Protein AF-A0A5E4MID4-F1 (afdb_monomer)

Organism: NCBI:txid506608

Sequence (145 aa):
MICYIFLNSAIKIKVVDREPLTEDEQQRIIREFHENPLGGHQGIARTHQRISQQYHWKGMRQMIKNYILSCATCQFNKTTNRTIKEPLVITTTTSRPFEKIFMDIVGFFYYICHVVNGLNSFNQIHILFLKKLNGKLILNKFPST

Solvent-accessible surface area (backbone atoms only — not comparable to full-atom values): 9526 Å² total; per-residue (Å²): 125,74,76,70,80,43,73,91,50,96,68,78,86,76,86,76,76,73,79,81,77,50,72,67,56,52,51,50,52,49,46,58,58,34,68,34,91,93,70,30,73,70,50,62,70,55,42,47,57,60,47,60,76,81,51,86,63,91,63,48,67,59,54,49,43,53,53,55,71,68,32,63,70,52,58,71,71,50,78,74,87,69,80,85,63,79,78,88,74,82,76,82,81,46,90,50,81,76,70,48,76,50,74,51,78,52,71,95,78,42,38,34,35,46,38,43,36,66,49,79,99,51,70,58,70,51,76,44,84,34,90,66,97,44,77,72,70,55,56,74,73,49,84,82,128

Structure (mmCIF, N/CA/C/O backbone):
data_AF-A0A5E4MID4-F1
#
_entry.id   AF-A0A5E4MID4-F1
#
loop_
_atom_site.group_PDB
_atom_site.id
_atom_site.type_symbol
_atom_site.label_atom_id
_atom_site.label_alt_id
_atom_site.label_comp_id
_atom_site.label_asym_id
_atom_site.label_entity_id
_atom_site.label_seq_id
_atom_site.pdbx_PDB_ins_code
_atom_site.Cartn_x
_atom_site.Cartn_y
_atom_site.Cartn_z
_atom_site.occupancy
_atom_site.B_iso_or_equiv
_atom_site.auth_seq_id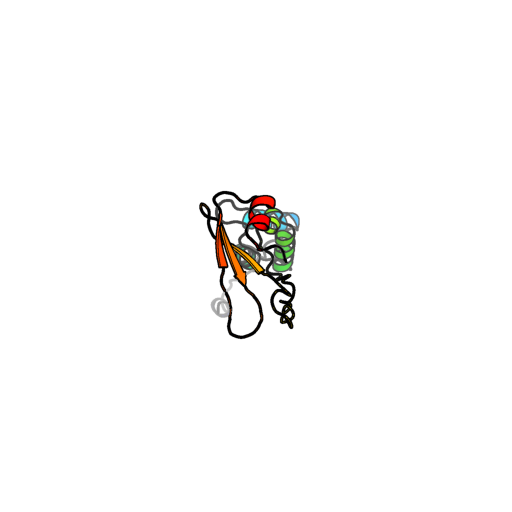
_atom_site.auth_comp_id
_atom_site.auth_asym_id
_atom_site.auth_atom_id
_atom_site.pdbx_PDB_model_num
ATOM 1 N N . MET A 1 1 ? -14.703 -18.163 29.561 1.00 53.47 1 MET A N 1
ATOM 2 C CA . MET A 1 1 ? -14.399 -18.546 30.962 1.00 53.47 1 MET A CA 1
ATOM 3 C C . MET A 1 1 ? -14.829 -17.515 32.011 1.00 53.47 1 MET A C 1
ATOM 5 O O . MET A 1 1 ? -15.091 -17.930 33.126 1.00 53.47 1 MET A O 1
ATOM 9 N N . ILE A 1 2 ? -14.965 -16.217 31.696 1.00 56.75 2 ILE A N 1
ATOM 10 C CA . ILE A 1 2 ? -15.312 -15.169 32.688 1.00 56.75 2 ILE A CA 1
ATOM 11 C C . ILE A 1 2 ? -16.760 -15.252 33.219 1.00 56.75 2 ILE A C 1
ATOM 13 O O . ILE A 1 2 ? -17.016 -14.849 34.349 1.00 56.75 2 ILE A O 1
ATOM 17 N N . CYS A 1 3 ? -17.702 -15.824 32.462 1.00 52.81 3 CYS A N 1
ATOM 18 C CA . CYS A 1 3 ? -19.122 -15.871 32.843 1.00 52.81 3 CYS A CA 1
ATOM 19 C C . CYS A 1 3 ? -19.411 -16.657 34.137 1.00 52.81 3 CYS A C 1
ATOM 21 O O . CYS A 1 3 ? -20.419 -16.396 34.782 1.00 52.81 3 CYS A O 1
ATOM 23 N N . TYR A 1 4 ? -18.535 -17.585 34.537 1.00 61.78 4 TYR A N 1
ATOM 24 C CA . TYR A 1 4 ? -18.757 -18.439 35.712 1.00 61.78 4 TYR A CA 1
ATOM 25 C C . TYR A 1 4 ? -18.233 -17.844 37.026 1.00 61.78 4 TYR A C 1
ATOM 27 O O . TYR A 1 4 ? -18.603 -18.322 38.091 1.00 61.78 4 TYR A O 1
ATOM 35 N N . ILE A 1 5 ? -17.402 -16.796 36.973 1.00 69.94 5 ILE A N 1
ATOM 36 C CA . ILE A 1 5 ? -16.755 -16.223 38.169 1.00 69.94 5 ILE A CA 1
ATOM 37 C C . ILE A 1 5 ? -17.765 -15.460 39.043 1.00 69.94 5 ILE A C 1
ATOM 39 O O . ILE A 1 5 ? -17.618 -15.402 40.259 1.00 69.94 5 ILE A O 1
ATOM 43 N N . PHE A 1 6 ? -18.822 -14.912 38.438 1.00 69.88 6 PHE A N 1
ATOM 44 C CA . PHE A 1 6 ? -19.755 -14.001 39.109 1.00 69.88 6 PHE A CA 1
ATOM 45 C C . PHE A 1 6 ? -21.180 -14.551 39.241 1.00 69.88 6 PHE A C 1
ATOM 47 O O . PHE A 1 6 ? -22.059 -13.827 39.706 1.00 69.88 6 PHE A O 1
ATOM 54 N N . LEU A 1 7 ? -21.408 -15.819 38.872 1.00 66.06 7 LEU A N 1
ATOM 55 C CA . LEU A 1 7 ? -22.744 -16.414 38.713 1.00 66.06 7 LEU A CA 1
ATOM 56 C C . LEU A 1 7 ? -23.600 -16.372 39.999 1.00 66.06 7 LEU A C 1
ATOM 58 O O . LEU A 1 7 ? -24.815 -16.251 39.909 1.00 66.06 7 LEU A O 1
ATOM 62 N N . ASN A 1 8 ? -22.959 -16.402 41.176 1.00 75.31 8 ASN A N 1
ATOM 63 C CA . ASN A 1 8 ? -23.605 -16.348 42.498 1.00 75.31 8 ASN A CA 1
ATOM 64 C C . ASN A 1 8 ? -23.236 -15.091 43.307 1.00 75.31 8 ASN A C 1
ATOM 66 O O . ASN A 1 8 ? -23.342 -15.076 44.531 1.00 75.31 8 ASN A O 1
ATOM 70 N N . SER A 1 9 ? -22.765 -14.037 42.641 1.00 78.12 9 SER A N 1
ATOM 71 C CA . SER A 1 9 ? -22.412 -12.775 43.294 1.00 78.12 9 SER A CA 1
ATOM 72 C C . SER A 1 9 ? -23.463 -11.700 43.015 1.00 78.12 9 SER A C 1
ATOM 74 O O . SER A 1 9 ? -24.102 -11.701 41.967 1.00 78.12 9 SER A O 1
ATOM 76 N N . ALA A 1 10 ? -23.602 -10.718 43.908 1.00 81.56 10 ALA A N 1
ATOM 77 C CA . ALA A 1 10 ? -24.444 -9.540 43.667 1.00 81.56 10 ALA A CA 1
ATOM 78 C C . ALA A 1 10 ? -23.866 -8.581 42.594 1.00 81.56 10 ALA A C 1
ATOM 80 O O . ALA A 1 10 ? -24.412 -7.502 42.356 1.00 81.56 10 ALA A O 1
ATOM 81 N N . ILE A 1 11 ? -22.749 -8.946 41.953 1.00 78.69 11 ILE A N 1
ATOM 82 C CA . ILE A 1 11 ? -22.013 -8.101 41.013 1.00 78.69 11 ILE A CA 1
ATOM 83 C C . ILE A 1 11 ? -22.683 -8.173 39.636 1.00 78.69 11 ILE A C 1
ATOM 85 O O . ILE A 1 11 ? -22.589 -9.171 38.924 1.00 78.69 11 ILE A O 1
ATOM 89 N N . LYS A 1 12 ? -23.336 -7.079 39.228 1.00 75.69 12 LYS A N 1
ATOM 90 C CA . LYS A 1 12 ? -23.839 -6.893 37.859 1.00 75.69 12 LYS A CA 1
ATOM 91 C C . LYS A 1 12 ? -22.748 -6.281 36.982 1.00 75.69 12 LYS A C 1
ATOM 93 O O . LYS A 1 12 ? -22.430 -5.103 37.124 1.00 75.69 12 LYS A O 1
ATOM 98 N N . ILE A 1 13 ? -22.215 -7.056 36.040 1.00 73.75 13 ILE A N 1
ATOM 99 C CA . ILE A 1 13 ? -21.318 -6.535 35.001 1.00 73.75 13 ILE A CA 1
ATOM 100 C C . ILE A 1 13 ? -22.173 -5.818 33.954 1.00 73.75 13 ILE A C 1
ATOM 102 O O . ILE A 1 13 ? -22.936 -6.453 33.228 1.00 73.75 13 ILE A O 1
ATOM 106 N N . LYS A 1 14 ? -22.048 -4.493 33.865 1.00 70.62 14 LYS A N 1
ATOM 107 C CA . LYS A 1 14 ? -22.535 -3.725 32.716 1.00 70.62 14 LYS A CA 1
ATOM 108 C C . LYS A 1 14 ? -21.376 -3.551 31.744 1.00 70.62 14 LYS A C 1
ATOM 110 O O . LYS A 1 14 ? -20.410 -2.863 32.062 1.00 70.62 14 LYS A O 1
ATOM 115 N N . VAL A 1 15 ? -21.469 -4.180 30.576 1.00 71.25 15 VAL A N 1
ATOM 116 C CA . VAL A 1 15 ? -20.583 -3.860 29.454 1.00 71.25 15 VAL A CA 1
ATOM 117 C C . VAL A 1 15 ? -21.063 -2.521 28.912 1.00 71.25 15 VAL A C 1
ATOM 119 O O . VAL A 1 15 ? -22.138 -2.433 28.326 1.00 71.25 15 VAL A O 1
ATOM 122 N N . VAL A 1 16 ? -20.324 -1.461 29.224 1.00 62.66 16 VAL A N 1
ATOM 123 C CA . VAL A 1 16 ? -20.561 -0.145 28.638 1.00 62.66 16 VAL A CA 1
ATOM 124 C C . VAL A 1 16 ? -19.812 -0.138 27.317 1.00 62.66 16 VAL A C 1
ATOM 126 O O . VAL A 1 16 ? -18.586 -0.011 27.296 1.00 62.66 16 VAL A O 1
ATOM 129 N N . ASP A 1 17 ? -20.540 -0.339 26.224 1.00 66.38 17 ASP A N 1
ATOM 130 C CA . ASP A 1 17 ? -19.985 -0.106 24.899 1.00 66.38 17 ASP A CA 1
ATOM 131 C C . ASP A 1 17 ? -19.630 1.382 24.790 1.00 66.38 17 ASP A C 1
ATOM 133 O O . ASP A 1 17 ? -20.412 2.252 25.181 1.00 66.38 17 ASP A O 1
ATOM 137 N N . ARG A 1 18 ? -18.418 1.687 24.310 1.00 69.38 18 ARG A N 1
ATOM 138 C CA . ARG A 1 18 ? -18.060 3.067 23.960 1.00 69.38 18 ARG A CA 1
ATOM 139 C C . ARG A 1 18 ? -19.047 3.568 22.907 1.00 69.38 18 ARG A C 1
ATOM 141 O O . ARG A 1 18 ? -19.438 2.796 22.030 1.00 69.38 18 ARG A O 1
ATOM 148 N N . GLU A 1 19 ? -19.427 4.841 22.998 1.00 78.50 19 GLU A N 1
ATOM 149 C CA . GLU A 1 19 ? -20.263 5.479 21.981 1.00 78.50 19 GLU A CA 1
ATOM 150 C C . GLU A 1 19 ? -19.694 5.218 20.575 1.00 78.50 19 GLU A C 1
ATOM 152 O O . GLU A 1 19 ? -18.469 5.170 20.396 1.00 78.50 19 GLU A O 1
ATOM 157 N N . PRO A 1 20 ? -20.564 4.981 19.578 1.00 81.88 20 PRO A N 1
ATOM 158 C CA . PRO A 1 20 ? -20.120 4.703 18.224 1.00 81.88 20 PRO A CA 1
ATOM 159 C C . PRO A 1 20 ? -19.354 5.909 17.677 1.00 81.88 20 PRO A C 1
ATOM 161 O O . PRO A 1 20 ? -19.876 7.020 17.665 1.00 81.88 20 PRO A O 1
ATOM 164 N N . LEU A 1 21 ? -18.128 5.675 17.199 1.00 87.38 21 LEU A N 1
ATOM 165 C CA . LEU A 1 21 ? -17.317 6.733 16.598 1.00 87.38 21 LEU A CA 1
ATOM 166 C C . LEU A 1 21 ? -18.027 7.324 15.381 1.00 87.38 21 LEU A C 1
ATOM 168 O O . LEU A 1 21 ? -18.507 6.583 14.516 1.00 87.38 21 LEU A O 1
ATOM 172 N N . THR A 1 22 ? -18.010 8.647 15.285 1.00 92.50 22 THR A N 1
ATOM 173 C CA . THR A 1 22 ? -18.468 9.378 14.100 1.00 92.50 22 THR A CA 1
ATOM 174 C C . THR A 1 22 ? -17.576 9.078 12.893 1.00 92.50 22 THR A C 1
ATOM 176 O O . THR A 1 22 ? -16.431 8.641 13.037 1.00 92.50 22 THR A O 1
ATOM 179 N N . GLU A 1 23 ? -18.076 9.298 11.674 1.00 90.62 23 GLU A N 1
ATOM 180 C CA . GLU A 1 23 ? -17.267 9.073 10.465 1.00 90.62 23 GLU A CA 1
ATOM 181 C C . GLU A 1 23 ? -16.016 9.965 10.426 1.00 90.62 23 GLU A C 1
ATOM 183 O O . GLU A 1 23 ? -14.948 9.500 10.021 1.00 90.62 23 GLU A O 1
ATOM 188 N N . ASP A 1 24 ? -16.108 11.204 10.915 1.00 94.06 24 ASP A N 1
ATOM 189 C CA . ASP A 1 24 ? -14.977 12.138 10.975 1.00 94.06 24 ASP A CA 1
ATOM 190 C C . ASP A 1 24 ? -13.866 11.634 11.905 1.00 94.06 24 ASP A C 1
ATOM 192 O O . ASP A 1 24 ? -12.678 11.670 11.565 1.00 94.06 24 ASP A O 1
ATOM 196 N N . GLU A 1 25 ? -14.234 11.090 13.067 1.00 93.94 25 GLU A N 1
ATOM 197 C CA . GLU A 1 25 ? -13.278 10.479 13.992 1.00 93.94 25 GLU A CA 1
ATOM 198 C C . GLU A 1 25 ? -12.628 9.236 13.391 1.00 93.94 25 GLU A C 1
ATOM 200 O O . GLU A 1 25 ? -11.413 9.058 13.511 1.00 93.94 25 GLU A O 1
ATOM 205 N N . GLN A 1 26 ? -13.411 8.398 12.705 1.00 94.75 26 GLN A N 1
ATOM 206 C CA . GLN A 1 26 ? -12.889 7.225 12.008 1.00 94.75 26 GLN A CA 1
ATOM 207 C C . GLN A 1 26 ? -11.857 7.641 10.952 1.00 94.75 26 GLN A C 1
ATOM 209 O O . GLN A 1 26 ? -10.767 7.069 10.901 1.00 94.75 26 GLN A O 1
ATOM 214 N N . GLN A 1 27 ? -12.147 8.669 10.148 1.00 95.19 27 GLN A N 1
ATOM 215 C CA . GLN A 1 27 ? -11.200 9.191 9.160 1.00 95.19 27 GLN A CA 1
ATOM 216 C C . GLN A 1 27 ? -9.937 9.764 9.805 1.00 95.19 27 GLN A C 1
ATOM 218 O O . GLN A 1 27 ? -8.833 9.500 9.318 1.00 95.19 27 GLN A O 1
ATOM 223 N N . ARG A 1 28 ? -10.071 10.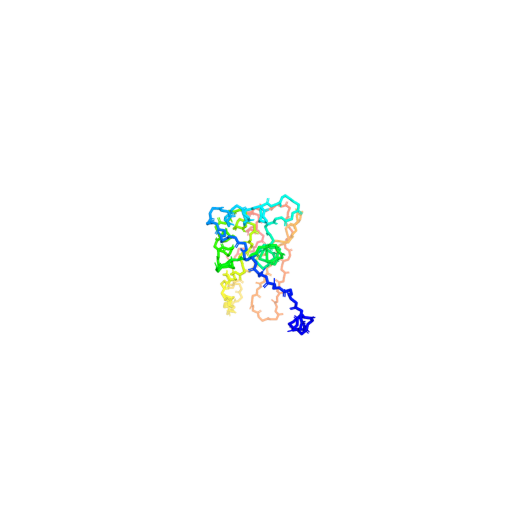509 10.910 1.00 95.06 28 ARG A N 1
ATOM 224 C CA . ARG A 1 28 ? -8.924 11.048 11.656 1.00 95.06 28 ARG A CA 1
ATOM 225 C C . ARG A 1 28 ? -8.016 9.930 12.164 1.00 95.06 28 ARG A C 1
ATOM 227 O O . ARG A 1 28 ? -6.810 9.981 11.938 1.00 95.06 28 ARG A O 1
ATOM 234 N N . ILE A 1 29 ? -8.592 8.890 12.764 1.00 94.81 29 ILE A N 1
ATOM 235 C CA . ILE A 1 29 ? -7.842 7.722 13.244 1.00 94.81 29 ILE A CA 1
ATOM 236 C C . ILE A 1 29 ? -7.117 7.038 12.082 1.00 94.81 29 ILE A C 1
ATOM 238 O O . ILE A 1 29 ? -5.933 6.725 12.184 1.00 94.81 29 ILE A O 1
ATOM 242 N N . ILE A 1 30 ? -7.788 6.821 10.947 1.00 95.69 30 ILE A N 1
ATOM 243 C CA . ILE A 1 30 ? -7.137 6.199 9.787 1.00 95.69 30 ILE A CA 1
ATOM 244 C C . ILE A 1 30 ? -5.945 7.042 9.320 1.00 95.69 30 ILE A C 1
ATOM 246 O O . ILE A 1 30 ? -4.874 6.479 9.084 1.00 95.69 30 ILE A O 1
ATOM 250 N N . ARG A 1 31 ? -6.113 8.366 9.223 1.00 95.00 31 ARG A N 1
ATOM 251 C CA . ARG A 1 31 ? -5.056 9.303 8.826 1.00 95.00 31 ARG A CA 1
ATOM 252 C C . ARG A 1 31 ? -3.845 9.203 9.746 1.00 95.00 31 ARG A C 1
ATOM 254 O O . ARG A 1 31 ? -2.747 8.963 9.260 1.00 95.00 31 ARG A O 1
ATOM 261 N N . GLU A 1 32 ? -4.035 9.307 11.058 1.00 93.69 32 GLU A N 1
ATOM 262 C CA . GLU A 1 32 ? -2.940 9.269 12.040 1.00 93.69 32 GLU A CA 1
ATOM 263 C C . GLU A 1 32 ? -2.138 7.962 11.975 1.00 93.69 32 GLU A C 1
ATOM 265 O O . GLU A 1 32 ? -0.906 7.963 12.003 1.00 93.69 32 GLU A O 1
ATOM 270 N N . PHE A 1 33 ? -2.824 6.826 11.830 1.00 93.94 33 PHE A N 1
ATOM 271 C CA . PHE A 1 33 ? -2.173 5.518 11.747 1.00 93.94 33 PHE A CA 1
ATOM 272 C C . PHE A 1 33 ? -1.557 5.234 10.369 1.00 93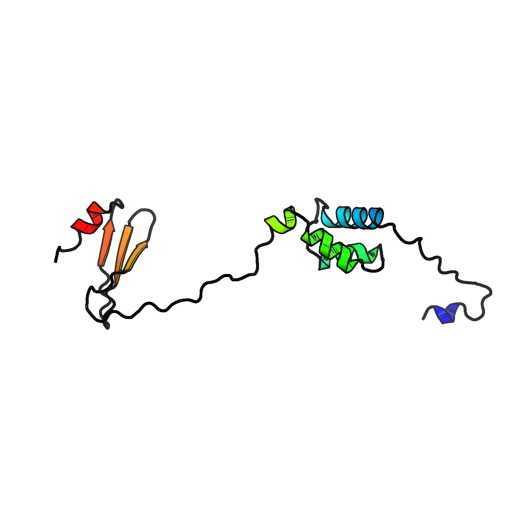.94 33 PHE A C 1
ATOM 274 O O . PHE A 1 33 ? -0.662 4.385 10.257 1.00 93.94 33 PHE A O 1
ATOM 281 N N . HIS A 1 34 ? -2.036 5.900 9.317 1.00 94.81 34 HIS A N 1
ATOM 282 C CA . HIS A 1 34 ? -1.534 5.745 7.957 1.00 94.81 34 HIS A CA 1
ATOM 283 C C . HIS A 1 34 ? -0.383 6.697 7.627 1.00 94.81 34 HIS A C 1
ATOM 285 O O . HIS A 1 34 ? 0.567 6.262 6.988 1.00 94.81 34 HIS A O 1
ATOM 291 N N . GLU A 1 35 ? -0.435 7.953 8.060 1.00 93.31 35 GLU A N 1
ATOM 292 C CA . GLU A 1 35 ? 0.491 9.029 7.664 1.00 93.31 35 GLU A CA 1
ATOM 293 C C . GLU A 1 35 ? 1.589 9.286 8.710 1.00 93.31 35 GLU A C 1
ATOM 295 O O . GLU A 1 35 ? 2.299 10.286 8.654 1.00 93.31 35 GLU A O 1
ATOM 300 N N . ASN A 1 36 ? 1.764 8.374 9.672 1.00 89.44 36 ASN A N 1
ATOM 301 C CA . ASN A 1 36 ? 2.779 8.508 10.715 1.00 89.44 36 ASN A CA 1
ATOM 302 C C . ASN A 1 36 ? 4.212 8.582 10.120 1.00 89.44 36 ASN A C 1
ATOM 304 O O . ASN A 1 36 ? 4.624 7.644 9.430 1.00 89.44 36 ASN A O 1
ATOM 308 N N . PRO A 1 37 ? 5.022 9.608 10.448 1.00 83.06 37 PRO A N 1
ATOM 309 C CA . PRO A 1 37 ? 6.394 9.750 9.948 1.00 83.06 37 PRO A CA 1
ATOM 310 C C . PRO A 1 37 ? 7.322 8.564 10.254 1.00 83.06 37 PRO A C 1
ATOM 312 O O . PRO A 1 37 ? 8.209 8.252 9.466 1.00 83.06 37 PRO A O 1
ATOM 315 N N . LEU A 1 38 ? 7.123 7.880 11.386 1.00 79.44 38 LEU A N 1
ATOM 316 C CA . LEU A 1 38 ? 8.008 6.803 11.856 1.00 79.44 38 LEU A CA 1
ATOM 317 C C . LEU A 1 38 ? 7.723 5.442 11.206 1.00 79.44 38 LEU A C 1
ATOM 319 O O . LEU A 1 38 ? 8.489 4.493 11.370 1.00 79.44 38 LEU A O 1
ATOM 323 N N . GLY A 1 39 ? 6.599 5.295 10.506 1.00 72.00 39 GLY A N 1
ATOM 324 C CA . GLY A 1 39 ? 6.198 3.992 9.981 1.00 72.00 39 GLY A CA 1
ATOM 325 C C . GLY A 1 39 ? 4.797 3.951 9.393 1.00 72.00 39 GLY A C 1
ATOM 326 O O . GLY A 1 39 ? 4.086 2.964 9.595 1.00 72.00 39 GLY A O 1
ATOM 327 N N . GLY A 1 40 ? 4.386 5.019 8.722 1.00 85.69 40 GLY A N 1
ATOM 328 C CA . GLY A 1 40 ? 3.173 5.110 7.922 1.00 85.69 40 GLY A CA 1
ATOM 329 C C . GLY A 1 40 ? 3.295 4.394 6.574 1.00 85.69 40 GLY A C 1
ATOM 330 O O . GLY A 1 40 ? 4.305 3.765 6.265 1.00 85.69 40 GLY A O 1
ATOM 331 N N . HIS A 1 41 ? 2.228 4.447 5.778 1.00 91.88 41 HIS A N 1
ATOM 332 C CA . HIS A 1 41 ? 2.141 3.924 4.411 1.00 91.88 41 HIS A CA 1
ATOM 333 C C . HIS A 1 41 ? 2.456 2.425 4.248 1.00 91.88 41 HIS A C 1
ATOM 335 O O . HIS A 1 41 ? 2.785 1.952 3.164 1.00 91.88 41 HIS A O 1
ATOM 341 N N . GLN A 1 42 ? 2.266 1.631 5.304 1.00 89.50 42 GLN A N 1
ATOM 342 C CA . GLN A 1 42 ? 2.609 0.200 5.335 1.00 89.50 42 GLN A CA 1
ATOM 343 C C . GLN A 1 42 ? 1.567 -0.729 4.684 1.00 89.50 42 GLN A C 1
ATOM 345 O O . GLN A 1 42 ? 1.622 -1.951 4.835 1.00 89.50 42 GLN A O 1
ATOM 350 N N . GLY A 1 43 ? 0.597 -0.157 3.972 1.00 90.56 43 GLY A N 1
ATOM 351 C CA . GLY A 1 43 ? -0.479 -0.888 3.319 1.00 90.56 43 GLY A CA 1
ATOM 352 C C . GLY A 1 43 ? -1.623 -1.311 4.248 1.00 90.56 43 GLY A C 1
ATOM 353 O O . GLY A 1 43 ? -1.606 -1.138 5.464 1.00 90.56 43 GLY A O 1
ATOM 354 N N . ILE A 1 44 ? -2.655 -1.887 3.631 1.00 94.06 44 ILE A N 1
ATOM 355 C CA . ILE A 1 44 ? -3.982 -2.073 4.240 1.00 94.06 44 ILE A CA 1
ATOM 356 C C . ILE A 1 44 ? -3.957 -3.018 5.442 1.00 94.06 44 ILE A C 1
ATOM 358 O O . ILE A 1 44 ? -4.534 -2.704 6.480 1.00 94.06 44 ILE A O 1
ATOM 362 N N . ALA A 1 45 ? -3.295 -4.171 5.318 1.00 93.56 45 ALA A N 1
ATOM 363 C CA . ALA A 1 45 ? -3.303 -5.191 6.365 1.00 93.56 45 ALA A CA 1
ATOM 364 C C . ALA A 1 45 ? -2.655 -4.688 7.664 1.00 93.56 45 ALA A C 1
ATOM 366 O O . ALA A 1 45 ? -3.212 -4.877 8.744 1.00 93.56 45 ALA A O 1
ATOM 367 N N . ARG A 1 46 ? -1.516 -3.995 7.552 1.00 93.44 46 ARG A N 1
ATOM 368 C CA . ARG A 1 46 ? -0.752 -3.516 8.708 1.00 93.44 46 ARG A CA 1
ATOM 369 C C . ARG A 1 46 ? -1.419 -2.316 9.378 1.00 93.44 46 ARG A C 1
ATOM 371 O O . ARG A 1 46 ? -1.496 -2.281 10.603 1.00 93.44 46 ARG A O 1
ATOM 378 N N . THR A 1 47 ? -1.977 -1.386 8.596 1.00 94.62 47 THR A N 1
ATOM 379 C CA . THR A 1 47 ? -2.790 -0.284 9.138 1.00 94.62 47 THR A CA 1
ATOM 380 C C . THR A 1 47 ? -4.031 -0.817 9.861 1.00 94.62 47 THR A C 1
ATOM 382 O O . THR A 1 47 ? -4.273 -0.432 11.001 1.00 94.62 47 THR A O 1
ATOM 385 N N . HIS A 1 48 ? -4.759 -1.772 9.271 1.00 95.50 48 HIS A N 1
ATOM 386 C CA . HIS A 1 48 ? -5.907 -2.409 9.927 1.00 95.50 48 HIS A CA 1
ATOM 387 C C . HIS A 1 48 ? -5.525 -3.102 11.235 1.00 95.50 48 HIS A C 1
ATOM 389 O O . HIS A 1 48 ? -6.198 -2.911 12.242 1.00 95.50 48 HIS A O 1
ATOM 395 N N . GLN A 1 49 ? -4.444 -3.886 11.239 1.00 94.25 49 GLN A N 1
ATOM 396 C CA . GLN A 1 49 ? -3.994 -4.592 12.436 1.00 94.25 49 GLN A CA 1
ATOM 397 C C . GLN A 1 49 ? -3.703 -3.625 13.591 1.00 94.25 49 GLN A C 1
ATOM 399 O O . GLN A 1 49 ? -4.118 -3.891 14.714 1.00 94.25 49 GLN A O 1
ATOM 404 N N . ARG A 1 50 ? -3.039 -2.495 13.323 1.00 93.31 50 ARG A N 1
ATOM 405 C CA . ARG A 1 50 ? -2.736 -1.485 14.349 1.00 93.31 50 ARG A CA 1
ATOM 406 C C . ARG A 1 50 ? -3.994 -0.820 14.898 1.00 93.31 50 ARG A C 1
ATOM 408 O O . ARG A 1 50 ? -4.147 -0.737 16.110 1.00 93.31 50 ARG A O 1
ATOM 415 N N . ILE A 1 51 ? -4.903 -0.401 14.019 1.00 93.94 51 ILE A N 1
ATOM 416 C CA . ILE A 1 51 ? -6.151 0.256 14.431 1.00 93.94 51 ILE A CA 1
ATOM 417 C C . ILE A 1 51 ? -7.019 -0.714 15.247 1.00 93.94 51 ILE A C 1
ATOM 419 O O . ILE A 1 51 ? -7.521 -0.341 16.304 1.00 93.94 51 ILE A O 1
ATOM 423 N N . SER A 1 52 ? -7.109 -1.982 14.825 1.00 93.50 52 SER A N 1
ATOM 424 C CA . SER A 1 52 ? -7.933 -3.009 15.485 1.00 93.50 52 SER A CA 1
ATOM 425 C C . SER A 1 52 ? -7.526 -3.348 16.923 1.00 93.50 52 SER A C 1
ATOM 427 O O . SER A 1 52 ? -8.302 -3.970 17.640 1.00 93.50 52 SER A O 1
ATOM 429 N N . GLN A 1 53 ? -6.325 -2.951 17.357 1.00 92.38 53 GLN A N 1
ATOM 430 C CA . GLN A 1 53 ? -5.878 -3.138 18.742 1.00 92.38 53 GLN A CA 1
ATOM 431 C C . GLN A 1 53 ? -6.530 -2.145 19.711 1.00 92.38 53 GLN A C 1
ATOM 433 O O . GLN A 1 53 ? -6.574 -2.410 20.908 1.00 92.38 53 GLN A O 1
ATOM 438 N N . GLN A 1 54 ? -7.002 -0.999 19.212 1.00 90.62 54 GLN A N 1
ATOM 439 C CA . GLN A 1 54 ? -7.493 0.105 20.045 1.00 90.62 54 GLN A CA 1
ATOM 440 C C . GLN A 1 54 ? -8.927 0.516 19.707 1.00 90.62 54 GLN A C 1
ATOM 442 O O . GLN A 1 54 ? -9.665 0.950 20.592 1.00 90.62 54 GLN A O 1
ATOM 447 N N . TYR A 1 55 ? -9.328 0.347 18.448 1.00 91.31 55 TYR A N 1
ATOM 448 C CA . TYR A 1 55 ? -10.608 0.795 17.925 1.00 91.31 55 TYR A CA 1
ATOM 449 C C . TYR A 1 55 ? -11.294 -0.315 17.141 1.00 91.31 55 TYR A C 1
ATOM 451 O O . TYR A 1 55 ? -10.656 -1.143 16.488 1.00 91.31 55 TYR A O 1
ATOM 459 N N . HIS A 1 56 ? -12.620 -0.302 17.177 1.00 90.06 56 HIS A N 1
ATOM 460 C CA . HIS A 1 56 ? -13.433 -1.212 16.397 1.00 90.06 56 HIS A CA 1
ATOM 461 C C . HIS A 1 56 ? -14.720 -0.510 15.979 1.00 90.06 56 HIS A C 1
ATOM 463 O O . HIS A 1 56 ? -15.410 0.078 16.808 1.00 90.06 56 HIS A O 1
ATOM 469 N N . TRP A 1 57 ? -15.052 -0.592 14.694 1.00 93.19 57 TRP A N 1
ATOM 470 C CA . TRP A 1 57 ? -16.322 -0.119 14.157 1.00 93.19 57 TRP A CA 1
ATOM 471 C C . TRP A 1 57 ? -16.749 -0.960 12.955 1.00 93.19 57 TRP A C 1
ATOM 473 O O . TRP A 1 57 ? -15.947 -1.657 12.319 1.00 93.19 57 TRP A O 1
ATOM 483 N N . LYS A 1 58 ? -18.043 -0.911 12.632 1.00 91.38 58 LYS A N 1
ATOM 484 C CA . LYS A 1 58 ? -18.609 -1.651 11.502 1.00 91.38 58 LYS A CA 1
ATOM 485 C C . LYS A 1 58 ? -18.022 -1.121 10.190 1.00 91.38 58 LYS A C 1
ATOM 487 O O . LYS A 1 58 ? -18.048 0.072 9.930 1.00 91.38 58 LYS A O 1
ATOM 492 N N . GLY A 1 59 ? -17.499 -2.014 9.349 1.00 93.19 59 GLY A N 1
ATOM 493 C CA . GLY A 1 59 ? -16.945 -1.635 8.042 1.00 93.19 59 GLY A CA 1
ATOM 494 C C . GLY A 1 59 ? -15.526 -1.046 8.070 1.00 93.19 59 GLY A C 1
ATOM 495 O O . GLY A 1 59 ? -15.021 -0.663 7.015 1.00 93.19 59 GLY A O 1
ATOM 496 N N . MET A 1 60 ? -14.842 -1.052 9.223 1.00 94.31 60 MET A N 1
ATOM 497 C CA . MET A 1 60 ? -13.485 -0.512 9.407 1.00 94.31 60 MET A CA 1
ATOM 498 C C . MET A 1 60 ? -12.496 -0.909 8.304 1.00 94.31 60 MET A C 1
ATOM 500 O O . MET A 1 60 ? -11.825 -0.061 7.719 1.00 94.31 60 MET A O 1
ATOM 504 N N . ARG A 1 61 ? -12.433 -2.199 7.954 1.00 95.19 61 ARG A N 1
ATOM 505 C CA . ARG A 1 61 ? -11.520 -2.696 6.913 1.00 95.19 61 ARG A CA 1
ATOM 506 C C . ARG A 1 61 ? -11.784 -2.078 5.540 1.00 95.19 61 ARG A C 1
ATOM 508 O O . ARG A 1 61 ? -10.830 -1.810 4.811 1.00 95.19 61 ARG A O 1
AT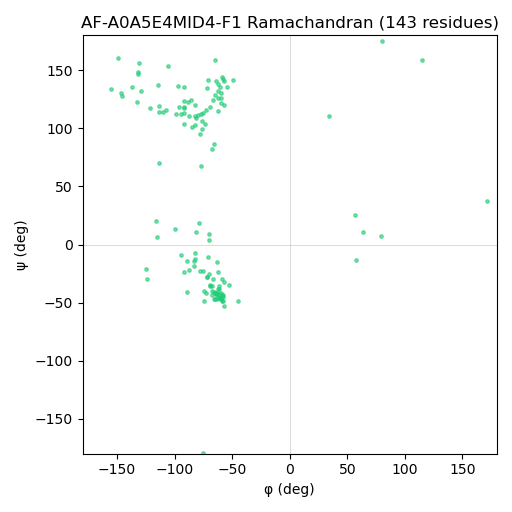OM 515 N N . GLN A 1 62 ? -13.050 -1.866 5.185 1.00 96.44 62 GLN A N 1
ATOM 516 C CA . GLN A 1 62 ? -13.418 -1.283 3.897 1.00 96.44 62 GLN A CA 1
ATOM 517 C C . GLN A 1 62 ? -13.085 0.210 3.859 1.00 96.44 62 GLN A C 1
ATOM 519 O O . GLN A 1 62 ? -12.526 0.678 2.870 1.00 96.44 62 GLN A O 1
ATOM 524 N N . MET A 1 63 ? -13.347 0.931 4.950 1.00 95.88 63 MET A N 1
ATOM 525 C CA . MET A 1 63 ? -13.001 2.347 5.063 1.00 95.88 63 MET A CA 1
ATOM 526 C C . MET A 1 63 ? -11.482 2.565 4.984 1.00 95.88 63 MET A C 1
ATOM 528 O O . MET A 1 63 ? -11.018 3.363 4.172 1.00 95.88 63 MET A O 1
ATOM 532 N N . ILE A 1 64 ? -10.695 1.772 5.724 1.00 96.00 64 ILE A N 1
ATOM 533 C CA . ILE A 1 64 ? -9.223 1.789 5.655 1.0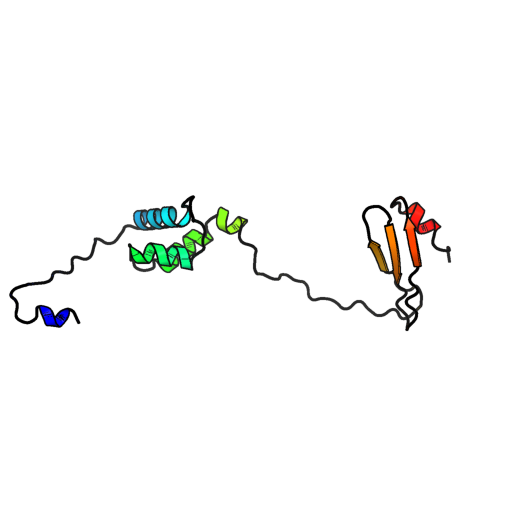0 96.00 64 ILE A CA 1
ATOM 534 C C . ILE A 1 64 ? -8.737 1.493 4.234 1.00 96.00 64 ILE A C 1
ATOM 536 O O . ILE A 1 64 ? -7.847 2.170 3.720 1.00 96.00 64 ILE A O 1
ATOM 540 N N . LYS A 1 65 ? -9.313 0.477 3.579 1.00 95.94 65 LYS A N 1
ATOM 541 C CA . LYS A 1 65 ? -8.963 0.127 2.199 1.00 95.94 65 LYS A CA 1
ATOM 542 C C . LYS A 1 65 ? -9.204 1.303 1.255 1.00 95.94 65 LYS A C 1
ATOM 544 O O . LYS A 1 65 ? -8.309 1.619 0.478 1.00 95.94 65 LYS A O 1
ATOM 549 N N . ASN A 1 66 ? -10.373 1.936 1.329 1.00 96.00 66 ASN A N 1
ATOM 550 C CA . ASN A 1 66 ? -10.718 3.074 0.480 1.00 96.00 66 ASN A CA 1
ATOM 551 C C . ASN A 1 66 ? -9.754 4.247 0.708 1.00 96.00 66 ASN A C 1
ATOM 553 O O . ASN A 1 66 ? -9.200 4.756 -0.261 1.00 96.00 66 ASN A O 1
ATOM 557 N N . TYR A 1 67 ? -9.465 4.585 1.970 1.00 95.44 67 TYR A N 1
ATOM 558 C CA . TYR A 1 67 ? -8.527 5.654 2.328 1.00 95.44 67 TYR A CA 1
ATOM 559 C C . TYR A 1 67 ? -7.125 5.430 1.741 1.00 95.44 67 TYR A C 1
ATOM 561 O O . TYR A 1 67 ? -6.542 6.306 1.103 1.00 95.44 67 TYR A O 1
ATOM 569 N N . ILE A 1 68 ? -6.581 4.221 1.911 1.00 94.06 68 ILE A N 1
ATOM 570 C CA . ILE A 1 68 ? -5.234 3.887 1.430 1.00 94.06 68 ILE A CA 1
ATOM 571 C C . ILE A 1 68 ? -5.190 3.843 -0.100 1.00 94.06 68 ILE A C 1
ATOM 573 O O . ILE A 1 68 ? -4.185 4.224 -0.695 1.00 94.06 68 ILE A O 1
ATOM 577 N N . LEU A 1 69 ? -6.271 3.402 -0.752 1.00 92.69 69 LEU A N 1
ATOM 578 C CA . LEU A 1 69 ? -6.375 3.439 -2.211 1.00 92.69 69 LEU A CA 1
ATOM 579 C C . LEU A 1 69 ? -6.441 4.875 -2.754 1.00 92.69 69 LEU A C 1
ATOM 581 O O . LEU A 1 69 ? -5.941 5.100 -3.851 1.00 92.69 69 LEU A O 1
ATOM 585 N N . SER A 1 70 ? -6.978 5.839 -2.003 1.00 93.75 70 SER A N 1
ATOM 586 C CA . SER A 1 70 ? -6.949 7.263 -2.373 1.00 93.75 70 SER A CA 1
ATOM 587 C C . SER A 1 70 ? -5.644 7.992 -2.018 1.00 93.75 70 SER A C 1
ATOM 589 O O . SER A 1 70 ? -5.463 9.139 -2.414 1.00 93.75 70 SER A O 1
ATOM 591 N N . CYS A 1 71 ? -4.717 7.367 -1.285 1.00 93.56 71 CYS A N 1
ATOM 592 C CA . CYS A 1 71 ? -3.485 8.025 -0.847 1.00 93.56 71 CYS A CA 1
ATOM 593 C C . CYS A 1 71 ? -2.490 8.227 -2.006 1.00 93.56 71 CYS A C 1
ATOM 595 O O . CYS A 1 71 ? -1.927 7.260 -2.525 1.00 93.56 71 CYS A O 1
ATOM 597 N N . ALA A 1 72 ? -2.201 9.486 -2.354 1.00 92.06 72 ALA A N 1
ATOM 598 C CA . ALA A 1 72 ? -1.282 9.849 -3.437 1.00 92.06 72 ALA A CA 1
ATOM 599 C C . ALA A 1 72 ? 0.140 9.294 -3.235 1.00 92.06 72 ALA A C 1
ATOM 601 O O . ALA A 1 72 ? 0.713 8.718 -4.157 1.00 92.06 72 ALA A O 1
ATOM 602 N N . THR A 1 73 ? 0.683 9.383 -2.017 1.00 91.19 73 THR A N 1
ATOM 603 C CA . THR A 1 73 ? 2.018 8.864 -1.675 1.00 91.19 73 THR A CA 1
ATOM 604 C C . THR A 1 73 ? 2.109 7.355 -1.883 1.00 91.19 73 THR A C 1
ATOM 606 O O . THR A 1 73 ? 3.086 6.851 -2.437 1.00 91.19 73 THR A O 1
ATOM 609 N N . CYS A 1 74 ? 1.076 6.613 -1.472 1.00 91.44 74 CYS A N 1
ATOM 610 C CA . CYS A 1 74 ? 1.021 5.175 -1.711 1.00 91.44 74 CYS A CA 1
ATOM 611 C C . CYS A 1 74 ? 0.872 4.848 -3.196 1.00 91.44 74 CYS A C 1
ATOM 613 O O . CYS A 1 74 ? 1.501 3.901 -3.651 1.00 91.44 74 CYS A O 1
ATOM 615 N N . GLN A 1 75 ? 0.067 5.600 -3.948 1.00 90.06 75 GLN A N 1
ATOM 616 C CA . GLN A 1 75 ? -0.108 5.365 -5.385 1.00 90.06 75 GLN A CA 1
ATOM 617 C C . GLN A 1 75 ? 1.175 5.635 -6.175 1.00 90.06 75 GLN A C 1
ATOM 619 O O . GLN A 1 75 ? 1.520 4.850 -7.050 1.00 90.06 75 GLN A O 1
ATOM 624 N N . PHE A 1 76 ? 1.909 6.694 -5.831 1.00 88.88 76 PHE A N 1
ATOM 625 C CA . PHE A 1 76 ? 3.163 7.042 -6.496 1.00 88.88 76 PHE A CA 1
ATOM 626 C C . PHE A 1 76 ? 4.273 6.016 -6.228 1.00 88.88 76 PHE A C 1
ATOM 628 O O . PHE A 1 76 ? 4.973 5.597 -7.145 1.00 88.88 76 PHE A O 1
ATOM 635 N N . ASN A 1 77 ? 4.413 5.570 -4.976 1.00 86.50 77 ASN A N 1
ATOM 636 C CA . ASN A 1 77 ? 5.502 4.672 -4.581 1.00 86.50 77 ASN A CA 1
ATOM 637 C C . ASN A 1 77 ? 5.225 3.192 -4.872 1.00 86.50 77 ASN A C 1
ATOM 639 O O . ASN A 1 77 ? 6.144 2.372 -4.864 1.00 86.50 77 ASN A O 1
ATOM 643 N N . LYS A 1 78 ? 3.962 2.805 -5.073 1.00 80.50 78 LYS A N 1
ATOM 644 C CA . LYS A 1 78 ? 3.609 1.401 -5.261 1.00 80.50 78 LYS A CA 1
ATOM 645 C C . LYS A 1 78 ? 3.851 0.985 -6.705 1.00 80.50 78 LYS A C 1
ATOM 647 O O . LYS A 1 78 ? 3.097 1.339 -7.605 1.00 80.50 78 LYS A O 1
ATOM 652 N N . THR A 1 79 ? 4.855 0.139 -6.908 1.00 71.81 79 THR A N 1
ATOM 653 C CA . THR A 1 79 ? 5.073 -0.523 -8.195 1.00 71.81 79 THR A CA 1
ATOM 654 C C . THR A 1 79 ? 3.850 -1.368 -8.549 1.00 71.81 79 THR A C 1
ATOM 656 O O . THR A 1 79 ? 3.336 -2.145 -7.735 1.00 71.81 79 THR A O 1
ATOM 659 N N . THR A 1 80 ? 3.341 -1.212 -9.766 1.00 69.69 80 THR A N 1
ATOM 660 C CA . THR A 1 80 ? 2.240 -2.031 -10.258 1.00 69.69 80 THR A CA 1
ATOM 661 C C . THR A 1 80 ? 2.740 -3.461 -10.474 1.00 69.69 80 THR A C 1
ATOM 663 O O . THR A 1 80 ? 3.569 -3.723 -11.333 1.00 69.69 80 THR A O 1
ATOM 666 N N . ASN A 1 81 ? 2.175 -4.437 -9.754 1.00 64.56 81 ASN A N 1
ATOM 667 C CA . ASN A 1 81 ? 2.386 -5.868 -10.050 1.00 64.56 81 ASN A CA 1
ATOM 668 C C . ASN A 1 81 ? 1.691 -6.314 -11.351 1.00 64.56 81 ASN A C 1
ATOM 670 O O . ASN A 1 81 ? 1.592 -7.505 -11.635 1.00 64.56 81 ASN A O 1
ATOM 674 N N . ARG A 1 82 ? 1.160 -5.370 -12.137 1.00 66.19 82 ARG A N 1
ATOM 675 C CA . ARG A 1 82 ? 0.629 -5.663 -13.461 1.00 66.19 82 ARG A CA 1
ATOM 676 C C . ARG A 1 82 ? 1.820 -5.833 -14.385 1.00 66.19 82 ARG A C 1
ATOM 678 O O . ARG A 1 82 ? 2.386 -4.858 -14.865 1.00 66.19 82 ARG A O 1
ATOM 685 N N . THR A 1 83 ? 2.183 -7.080 -14.643 1.00 63.88 83 THR A N 1
ATOM 686 C CA . THR A 1 83 ? 3.052 -7.425 -15.762 1.00 63.88 83 THR A CA 1
ATOM 687 C C . THR A 1 83 ? 2.287 -7.160 -17.054 1.00 63.88 83 THR A C 1
ATOM 689 O O . THR A 1 83 ? 1.709 -8.072 -17.637 1.00 63.88 83 THR A O 1
ATOM 692 N N . ILE A 1 84 ? 2.272 -5.905 -17.505 1.00 68.00 84 ILE A N 1
ATOM 693 C CA . ILE A 1 84 ? 2.003 -5.575 -18.907 1.00 68.00 84 ILE A CA 1
ATOM 694 C C . ILE A 1 84 ? 3.298 -5.901 -19.653 1.00 68.00 84 ILE A C 1
ATOM 696 O O . ILE A 1 84 ? 4.071 -5.026 -20.023 1.00 68.00 84 ILE A O 1
ATOM 700 N N . LYS A 1 85 ? 3.618 -7.191 -19.725 1.00 73.00 85 LYS A N 1
ATOM 701 C CA . LYS A 1 85 ? 4.693 -7.680 -20.576 1.00 73.00 85 LYS A CA 1
ATOM 702 C C . LYS A 1 85 ? 4.014 -8.138 -21.846 1.00 73.00 85 LYS A C 1
ATOM 704 O O . LYS A 1 85 ? 3.154 -9.016 -21.786 1.00 73.00 85 LYS A O 1
ATOM 709 N N . GLU A 1 86 ? 4.363 -7.520 -22.965 1.00 79.88 86 GLU A N 1
ATOM 710 C CA . GLU A 1 86 ? 3.976 -8.077 -24.252 1.00 79.88 86 GLU A CA 1
ATOM 711 C C . GLU A 1 86 ? 4.521 -9.510 -24.353 1.00 79.88 86 GLU A C 1
ATOM 713 O O . GLU A 1 86 ? 5.623 -9.784 -23.854 1.00 79.88 86 GLU A O 1
ATOM 718 N N . PRO A 1 87 ? 3.751 -10.449 -24.932 1.00 83.31 87 PRO A N 1
ATOM 719 C CA . PRO A 1 87 ? 4.242 -11.796 -25.171 1.00 83.31 87 PRO A CA 1
ATOM 720 C C . PRO A 1 87 ? 5.539 -11.729 -25.978 1.00 83.31 87 PRO A C 1
ATOM 722 O O . PRO A 1 87 ? 5.622 -10.989 -26.958 1.00 83.31 87 PRO A O 1
ATOM 725 N N . LEU A 1 88 ? 6.548 -12.506 -25.585 1.00 84.06 88 LEU A N 1
ATOM 726 C CA . LEU A 1 88 ? 7.771 -12.617 -26.373 1.00 84.06 88 LEU A CA 1
ATOM 727 C C . LEU A 1 88 ? 7.417 -13.204 -27.744 1.00 84.06 88 LEU A C 1
ATOM 729 O O . LEU A 1 88 ? 6.971 -14.347 -27.838 1.00 84.06 88 LEU A O 1
ATOM 733 N N . VAL A 1 89 ? 7.609 -12.419 -28.801 1.00 84.44 89 VAL A N 1
ATOM 734 C CA . VAL A 1 89 ? 7.415 -12.869 -30.180 1.00 84.44 89 VAL A CA 1
ATOM 735 C C . VAL A 1 89 ? 8.727 -13.462 -30.679 1.00 84.44 89 VAL A C 1
ATOM 737 O O . VAL A 1 89 ? 9.761 -12.794 -30.677 1.00 84.44 89 VAL A O 1
ATOM 740 N N . ILE A 1 90 ? 8.688 -14.722 -31.114 1.00 80.44 90 ILE A N 1
ATOM 741 C CA . ILE A 1 90 ? 9.837 -15.365 -31.756 1.00 80.44 90 ILE A CA 1
ATOM 742 C C . ILE A 1 90 ? 10.082 -14.662 -33.093 1.00 80.44 90 ILE A C 1
ATOM 744 O O . ILE A 1 90 ? 9.187 -14.569 -33.935 1.00 80.44 90 ILE A O 1
ATOM 748 N N . THR A 1 91 ? 11.296 -14.161 -33.300 1.00 76.06 91 THR A N 1
ATOM 749 C CA . THR A 1 91 ? 11.698 -13.586 -34.583 1.00 76.06 91 THR A CA 1
ATOM 750 C C . THR A 1 91 ? 11.842 -14.692 -35.628 1.00 76.06 91 THR A C 1
ATOM 752 O O . THR A 1 91 ? 12.310 -15.790 -35.335 1.00 76.06 91 THR A O 1
ATOM 755 N N . THR A 1 92 ? 11.427 -14.425 -36.869 1.00 77.75 92 THR A N 1
ATOM 756 C CA . THR A 1 92 ? 11.512 -15.435 -37.934 1.00 77.75 92 THR A CA 1
ATOM 757 C C . THR A 1 92 ? 12.970 -15.825 -38.206 1.00 77.75 92 THR A C 1
ATOM 759 O O . THR A 1 92 ? 13.853 -14.964 -38.258 1.00 77.75 92 THR A O 1
ATOM 762 N N . THR A 1 93 ? 13.236 -17.117 -38.390 1.00 76.62 93 THR A N 1
ATOM 763 C CA . THR A 1 93 ? 14.561 -17.619 -38.781 1.00 76.62 93 THR A CA 1
ATOM 764 C C . THR A 1 93 ? 14.928 -17.094 -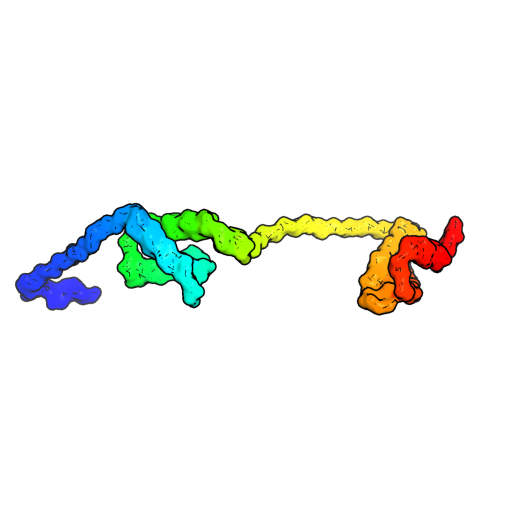40.168 1.00 76.62 93 THR A C 1
ATOM 766 O O . THR A 1 93 ? 14.066 -16.994 -41.040 1.00 76.62 93 THR A O 1
ATOM 769 N N . THR A 1 94 ? 16.192 -16.728 -40.382 1.00 72.88 94 THR A N 1
ATOM 770 C CA . THR A 1 94 ? 16.672 -16.315 -41.708 1.00 72.88 94 THR A CA 1
ATOM 771 C C . THR A 1 94 ? 16.776 -17.514 -42.640 1.00 72.88 94 THR A C 1
ATOM 773 O O . THR A 1 94 ? 17.324 -18.547 -42.263 1.00 72.88 94 THR A O 1
ATOM 776 N N . SER A 1 95 ? 16.294 -17.351 -43.865 1.00 74.69 95 SER A N 1
ATOM 777 C CA . SER A 1 95 ? 16.353 -18.338 -44.943 1.00 74.69 95 SER A CA 1
ATOM 778 C C . SER A 1 95 ? 17.592 -18.188 -45.831 1.00 74.69 95 SER A C 1
ATOM 780 O O . SER A 1 95 ? 18.014 -19.163 -46.455 1.00 74.69 95 SER A O 1
ATOM 782 N N . ARG A 1 96 ? 18.194 -16.985 -45.890 1.00 69.38 96 ARG A N 1
ATOM 783 C CA . ARG A 1 96 ? 19.388 -16.678 -46.708 1.00 69.38 96 ARG A CA 1
ATOM 784 C C . ARG A 1 96 ? 20.481 -15.941 -45.923 1.00 69.38 96 ARG A C 1
ATOM 786 O O . ARG A 1 96 ? 20.157 -15.193 -44.995 1.00 69.38 96 ARG A O 1
ATOM 793 N N . PRO A 1 97 ? 21.780 -16.166 -46.226 1.00 67.38 97 PRO A N 1
ATOM 794 C CA . PRO A 1 97 ? 22.848 -15.463 -45.527 1.00 67.38 97 PRO A CA 1
ATOM 795 C C . PRO A 1 97 ? 22.669 -13.959 -45.723 1.00 67.38 97 PRO A C 1
ATOM 797 O O . PRO A 1 97 ? 22.229 -13.535 -46.790 1.00 67.38 97 PRO A O 1
ATOM 800 N N . PHE A 1 98 ? 22.986 -13.166 -44.699 1.00 69.69 98 PHE A N 1
ATOM 801 C CA . PHE A 1 98 ? 22.830 -11.704 -44.709 1.00 69.69 98 PHE A CA 1
ATOM 802 C C . PHE A 1 98 ? 21.382 -11.186 -44.831 1.00 69.69 98 PHE A C 1
ATOM 804 O O . PHE A 1 98 ? 21.181 -9.988 -44.994 1.00 69.69 98 PHE A O 1
ATOM 811 N N . GLU A 1 99 ? 20.362 -12.044 -44.699 1.00 67.50 99 GLU A N 1
ATOM 812 C CA . GLU A 1 99 ? 18.953 -11.613 -44.703 1.00 67.50 99 GLU A CA 1
ATOM 813 C C . GLU A 1 99 ? 18.600 -10.775 -43.466 1.00 67.50 99 GLU A C 1
ATOM 815 O O . GLU A 1 99 ? 17.816 -9.830 -43.544 1.00 67.50 99 GLU A O 1
ATOM 820 N N . LYS A 1 100 ? 19.189 -11.108 -42.312 1.00 68.62 100 LYS A N 1
ATOM 821 C CA . LYS A 1 100 ? 19.074 -10.319 -41.082 1.00 68.62 100 LYS A CA 1
ATOM 822 C C . LYS A 1 100 ? 20.424 -10.216 -40.409 1.00 68.62 100 LYS A C 1
ATOM 824 O O . LYS A 1 100 ? 21.128 -11.214 -40.267 1.00 68.62 100 LYS A O 1
ATOM 829 N N . ILE A 1 101 ? 20.729 -9.004 -39.969 1.00 72.88 101 ILE A N 1
ATOM 830 C CA . ILE A 1 101 ? 21.938 -8.661 -39.236 1.00 72.88 101 ILE A CA 1
ATOM 831 C C . ILE A 1 101 ? 21.495 -8.080 -37.899 1.00 72.88 101 ILE A C 1
ATOM 833 O O . ILE A 1 101 ? 20.825 -7.049 -37.850 1.00 72.88 101 ILE A O 1
ATOM 837 N N . PHE A 1 102 ? 21.865 -8.753 -36.817 1.00 72.12 102 PHE A N 1
ATOM 838 C CA . PHE A 1 102 ? 21.731 -8.211 -35.470 1.00 72.12 102 PHE A CA 1
ATOM 839 C C . PHE A 1 102 ? 23.031 -7.501 -35.120 1.00 72.12 102 PHE A C 1
ATOM 841 O O . PHE A 1 102 ? 24.100 -8.033 -35.404 1.00 72.12 102 PHE A O 1
ATOM 848 N N . MET A 1 103 ? 22.927 -6.307 -34.544 1.00 72.81 103 MET A N 1
ATOM 849 C CA . MET A 1 103 ? 24.057 -5.542 -34.035 1.00 72.81 103 MET A CA 1
ATOM 850 C C . MET A 1 103 ? 23.729 -5.118 -32.617 1.00 72.81 103 MET A C 1
ATOM 852 O O . MET A 1 103 ? 22.647 -4.591 -32.364 1.00 72.81 103 MET A O 1
ATOM 856 N N . ASP A 1 104 ? 24.677 -5.326 -31.718 1.00 71.81 104 ASP A N 1
ATOM 857 C CA . ASP A 1 104 ? 24.606 -4.818 -30.358 1.00 71.81 104 ASP A CA 1
ATOM 858 C C . ASP A 1 104 ? 25.918 -4.124 -30.005 1.00 71.81 104 ASP A C 1
ATOM 860 O O . ASP A 1 104 ? 26.953 -4.386 -30.624 1.00 71.81 104 ASP A O 1
ATOM 864 N N . ILE A 1 105 ? 25.851 -3.211 -29.044 1.00 72.00 105 ILE A N 1
ATOM 865 C CA . ILE A 1 105 ? 26.965 -2.396 -28.592 1.00 72.00 105 ILE A CA 1
ATOM 866 C C . ILE A 1 105 ? 27.303 -2.798 -27.163 1.00 72.00 105 ILE A C 1
ATOM 868 O O . ILE A 1 105 ? 26.552 -2.527 -26.229 1.00 72.00 105 ILE A O 1
ATOM 872 N N . VAL A 1 106 ? 28.491 -3.370 -26.983 1.00 69.06 106 VAL A N 1
ATOM 873 C CA . VAL A 1 106 ? 28.980 -3.763 -25.659 1.00 69.06 106 VAL A CA 1
ATOM 874 C C . VAL A 1 106 ? 30.137 -2.853 -25.237 1.00 69.06 106 VAL A C 1
ATOM 876 O O . VAL A 1 106 ? 31.207 -2.912 -25.836 1.00 69.06 106 VAL A O 1
ATOM 879 N N . GLY A 1 107 ? 29.938 -2.0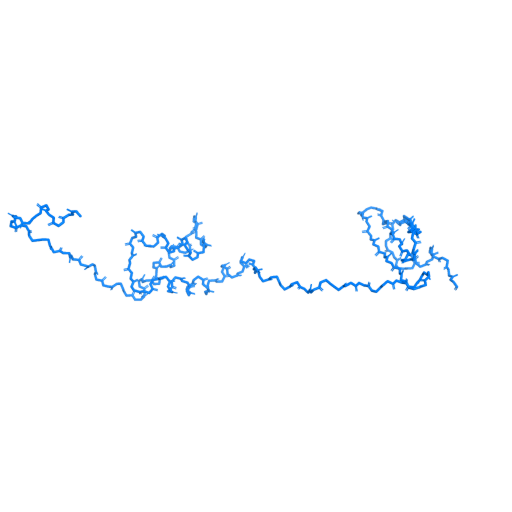41 -24.188 1.00 66.56 107 GLY A N 1
ATOM 880 C CA . GLY A 1 107 ? 31.008 -1.328 -23.467 1.00 66.56 107 GLY A CA 1
ATOM 881 C C . GLY A 1 107 ? 30.997 0.211 -23.534 1.00 66.56 107 GLY A C 1
ATOM 882 O O . GLY A 1 107 ? 30.418 0.819 -24.427 1.00 66.56 107 GLY A O 1
ATOM 883 N N . PHE A 1 108 ? 31.670 0.840 -22.558 1.00 63.03 108 PHE A N 1
ATOM 884 C CA . PHE A 1 108 ? 31.736 2.304 -22.359 1.00 63.03 108 PHE A CA 1
ATOM 885 C C . PHE A 1 108 ? 32.876 2.996 -23.143 1.00 63.03 108 PHE A C 1
ATOM 887 O O . PHE A 1 108 ? 32.809 4.197 -23.387 1.00 63.03 108 PHE A O 1
ATOM 894 N N . PHE A 1 109 ? 33.925 2.253 -23.536 1.00 53.69 109 PHE A N 1
ATOM 895 C CA . PHE A 1 109 ? 35.151 2.812 -24.149 1.00 53.69 109 PHE A CA 1
ATOM 896 C C . PHE A 1 109 ? 35.527 2.212 -25.514 1.00 53.69 109 PHE A C 1
ATOM 898 O O . PHE A 1 109 ? 36.228 2.857 -26.293 1.00 53.69 109 PHE A O 1
ATOM 905 N N . TYR A 1 110 ? 35.035 1.014 -25.833 1.00 54.91 110 TYR A N 1
ATOM 906 C CA . TYR A 1 110 ? 35.171 0.388 -27.145 1.00 54.91 110 TYR A CA 1
ATOM 907 C C . TYR A 1 110 ? 33.803 -0.124 -27.546 1.00 54.91 110 TYR A C 1
ATOM 909 O O . TYR A 1 110 ? 33.218 -0.917 -26.818 1.00 54.91 110 TYR A O 1
ATOM 917 N N . TYR A 1 111 ? 33.291 0.325 -28.685 1.00 55.78 111 TYR A N 1
ATOM 918 C CA . TYR A 1 111 ? 32.078 -0.272 -29.221 1.00 55.78 111 TYR A CA 1
ATOM 919 C C . TYR A 1 111 ? 32.498 -1.556 -29.908 1.00 55.78 111 TYR A C 1
ATOM 921 O O . TYR A 1 111 ? 33.227 -1.489 -30.898 1.00 55.78 111 TYR A O 1
ATOM 929 N N . ILE A 1 112 ? 32.095 -2.689 -29.343 1.00 55.34 112 ILE A N 1
ATOM 930 C CA . ILE A 1 112 ? 32.157 -3.985 -30.001 1.00 55.34 112 ILE A CA 1
ATOM 931 C C . ILE A 1 112 ? 30.815 -4.175 -30.695 1.00 55.34 112 ILE A C 1
ATOM 933 O O . ILE A 1 112 ? 29.798 -4.273 -30.017 1.00 55.34 112 ILE A O 1
ATOM 937 N N . CYS A 1 113 ? 30.816 -4.191 -32.026 1.00 55.00 113 CYS A N 1
ATOM 938 C CA . CYS A 1 113 ? 29.657 -4.641 -32.790 1.00 55.00 113 CYS A CA 1
ATOM 939 C C . CYS A 1 113 ? 29.743 -6.160 -32.927 1.00 55.00 113 CYS A C 1
ATOM 941 O O . CYS A 1 113 ? 30.763 -6.646 -33.406 1.00 55.00 113 CYS A O 1
ATOM 943 N N . HIS A 1 114 ? 28.713 -6.895 -32.511 1.00 56.41 114 HIS A N 1
ATOM 944 C CA . HIS A 1 114 ? 28.565 -8.315 -32.829 1.00 56.41 114 HIS A CA 1
ATOM 945 C C . HIS A 1 114 ? 27.609 -8.451 -34.005 1.00 56.41 114 HIS A C 1
ATOM 947 O O . HIS A 1 114 ? 26.425 -8.186 -33.844 1.00 56.41 114 HIS A O 1
ATOM 953 N N . VAL A 1 115 ? 28.107 -8.878 -35.165 1.00 59.22 115 VAL A N 1
ATOM 954 C CA . VAL A 1 115 ? 27.252 -9.266 -36.294 1.00 59.22 115 VAL A CA 1
ATOM 955 C C . VAL A 1 115 ? 26.974 -10.758 -36.205 1.00 59.22 115 VAL A C 1
ATOM 957 O O . VAL A 1 115 ? 27.909 -11.554 -36.161 1.00 59.22 115 VAL A O 1
ATOM 960 N N . VAL A 1 116 ? 25.696 -11.134 -36.162 1.00 59.81 116 VAL A N 1
ATOM 961 C CA . VAL A 1 116 ? 25.262 -12.538 -36.190 1.00 59.81 116 VAL A CA 1
ATOM 962 C C . VAL A 1 116 ? 24.517 -12.802 -37.493 1.00 59.81 116 VAL A C 1
ATOM 964 O O . VAL A 1 116 ? 23.479 -12.192 -37.746 1.00 59.81 116 VAL A O 1
ATOM 967 N N . ASN A 1 117 ? 25.037 -13.733 -38.295 1.00 61.47 117 ASN A N 1
ATOM 968 C CA . ASN A 1 117 ? 24.373 -14.254 -39.488 1.00 61.47 117 ASN A CA 1
ATOM 969 C C . ASN A 1 117 ? 23.552 -15.491 -39.099 1.00 61.47 117 ASN A C 1
ATOM 971 O O . ASN A 1 117 ? 24.108 -16.486 -38.646 1.00 61.47 117 ASN A O 1
ATOM 975 N N . GLY A 1 118 ? 22.231 -15.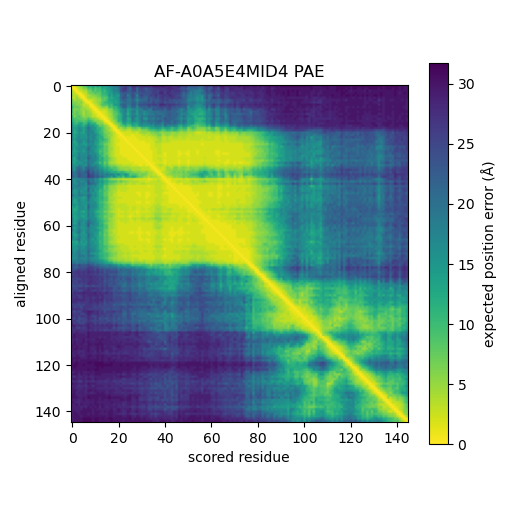437 -39.267 1.00 53.97 118 GLY A N 1
ATOM 976 C CA . GLY A 1 118 ? 21.299 -16.432 -38.719 1.00 53.97 118 GLY A CA 1
ATOM 977 C C . GLY A 1 118 ? 21.168 -17.766 -39.470 1.00 53.97 118 GLY A C 1
ATOM 978 O O . GLY A 1 118 ? 20.170 -18.458 -39.272 1.00 53.97 118 GLY A O 1
ATOM 979 N N . LEU A 1 119 ? 22.116 -18.147 -40.332 1.00 51.56 119 LEU A N 1
ATOM 980 C CA . LEU A 1 119 ? 22.071 -19.430 -41.045 1.00 51.56 119 LEU A CA 1
ATOM 981 C C . LEU A 1 119 ? 23.095 -20.415 -40.509 1.00 51.56 119 LEU A C 1
ATOM 983 O O . LEU A 1 119 ? 24.291 -20.191 -40.643 1.00 51.56 119 LEU A O 1
ATOM 987 N N . ASN A 1 120 ? 22.567 -21.507 -39.951 1.00 48.47 120 ASN A N 1
ATOM 988 C CA . ASN A 1 120 ? 23.198 -22.793 -39.647 1.00 48.47 120 ASN A CA 1
ATOM 989 C C . ASN A 1 120 ? 24.676 -22.755 -39.230 1.00 48.47 120 ASN A C 1
ATOM 991 O O . ASN A 1 120 ? 25.556 -22.587 -40.065 1.00 48.47 120 ASN A O 1
ATOM 995 N N . SER A 1 121 ? 24.943 -23.063 -37.957 1.00 50.34 121 SER A N 1
ATOM 996 C CA . SER A 1 121 ? 26.242 -23.482 -37.381 1.00 50.34 121 SER A CA 1
ATOM 997 C C . SER A 1 121 ? 27.449 -22.540 -37.543 1.00 50.34 121 SER A C 1
ATOM 999 O O . SER A 1 121 ? 28.434 -22.704 -36.830 1.00 50.34 121 SER A O 1
ATOM 1001 N N . PHE A 1 122 ? 27.378 -21.524 -38.402 1.00 50.19 122 PHE A N 1
ATOM 1002 C CA . PHE A 1 122 ? 28.407 -20.520 -38.637 1.00 50.19 122 PHE A CA 1
ATOM 1003 C C . PHE A 1 122 ? 27.903 -19.154 -38.169 1.00 50.19 122 PHE A C 1
ATOM 1005 O O . PHE A 1 122 ? 27.661 -18.240 -38.956 1.00 50.19 122 PHE A O 1
ATOM 1012 N N . ASN A 1 123 ? 27.783 -18.998 -36.848 1.00 51.84 123 ASN A N 1
ATOM 1013 C CA . ASN A 1 123 ? 27.732 -17.675 -36.232 1.00 51.84 123 ASN A CA 1
ATOM 1014 C C . ASN A 1 123 ? 29.094 -17.001 -36.457 1.00 51.84 123 ASN A C 1
ATOM 1016 O O . ASN A 1 123 ? 29.999 -17.123 -35.633 1.00 51.84 123 ASN A O 1
ATOM 1020 N N . GLN A 1 124 ? 29.282 -16.335 -37.597 1.00 52.50 124 GLN A N 1
ATOM 1021 C CA . GLN A 1 124 ? 30.506 -15.586 -37.847 1.00 52.50 124 GLN A CA 1
ATOM 1022 C C . GLN A 1 124 ? 30.434 -14.264 -37.084 1.00 52.50 124 GLN A C 1
ATOM 1024 O O . GLN A 1 124 ? 29.852 -13.293 -37.557 1.00 52.50 124 GLN A O 1
ATOM 1029 N N . ILE A 1 125 ? 31.009 -14.250 -35.883 1.00 55.59 125 ILE A N 1
ATOM 1030 C CA . ILE A 1 125 ? 31.084 -13.051 -35.052 1.00 55.59 125 ILE A CA 1
ATOM 1031 C C . ILE A 1 125 ? 32.180 -12.146 -35.616 1.00 55.59 125 ILE A C 1
ATOM 1033 O O . ILE A 1 125 ? 33.369 -12.412 -35.448 1.00 55.59 125 ILE A O 1
ATOM 1037 N N . HIS A 1 126 ? 31.781 -11.052 -36.260 1.00 58.22 126 HIS A N 1
ATOM 1038 C CA . HIS A 1 126 ? 32.708 -9.983 -36.632 1.00 58.22 126 HIS A CA 1
ATOM 1039 C C . HIS A 1 126 ? 32.755 -8.946 -35.519 1.00 58.22 126 HIS A C 1
ATOM 1041 O O . HIS A 1 126 ? 31.824 -8.163 -35.392 1.00 58.22 126 HIS A O 1
ATOM 1047 N N . ILE A 1 127 ? 33.827 -8.950 -34.723 1.00 59.66 127 ILE A N 1
ATOM 1048 C CA . ILE A 1 127 ? 34.074 -7.961 -33.665 1.00 59.66 127 ILE A CA 1
ATOM 1049 C C . ILE A 1 127 ? 34.694 -6.720 -34.306 1.00 59.66 127 ILE A C 1
ATOM 1051 O O . ILE A 1 127 ? 35.886 -6.686 -34.619 1.00 59.66 127 ILE A O 1
ATOM 1055 N N . LEU A 1 128 ? 33.893 -5.674 -34.493 1.00 62.94 128 LEU A N 1
ATOM 1056 C CA . LEU A 1 128 ? 34.414 -4.370 -34.897 1.00 62.94 128 LEU A CA 1
ATOM 1057 C C . LEU A 1 128 ? 34.709 -3.540 -33.656 1.00 62.94 128 LEU A C 1
ATOM 1059 O O . LEU A 1 128 ? 33.779 -3.200 -32.940 1.00 62.94 128 LEU A O 1
ATOM 1063 N N . PHE A 1 129 ? 35.969 -3.151 -33.451 1.00 60.72 129 PHE A N 1
ATOM 1064 C CA . PHE A 1 129 ? 36.328 -2.125 -32.471 1.00 60.72 129 PHE A CA 1
ATOM 1065 C C . PHE A 1 129 ? 36.124 -0.736 -33.085 1.00 60.72 129 PHE A C 1
ATOM 1067 O O . PHE A 1 129 ? 36.741 -0.384 -34.104 1.00 60.72 129 PHE A O 1
ATOM 1074 N N . LEU A 1 130 ? 35.259 0.076 -32.478 1.00 61.88 130 LEU A N 1
ATOM 1075 C CA . LEU A 1 130 ? 35.098 1.486 -32.836 1.00 61.88 130 LEU A CA 1
ATOM 1076 C C . LEU A 1 130 ? 35.545 2.373 -31.673 1.00 61.88 130 LEU A C 1
ATOM 1078 O O . LEU A 1 130 ? 35.198 2.127 -30.521 1.00 61.88 130 LEU A O 1
ATOM 1082 N N . LYS A 1 131 ? 36.280 3.444 -31.996 1.00 58.16 131 LYS A N 1
ATOM 1083 C CA . LYS A 1 131 ? 36.643 4.516 -31.051 1.00 58.16 131 LYS A CA 1
ATOM 1084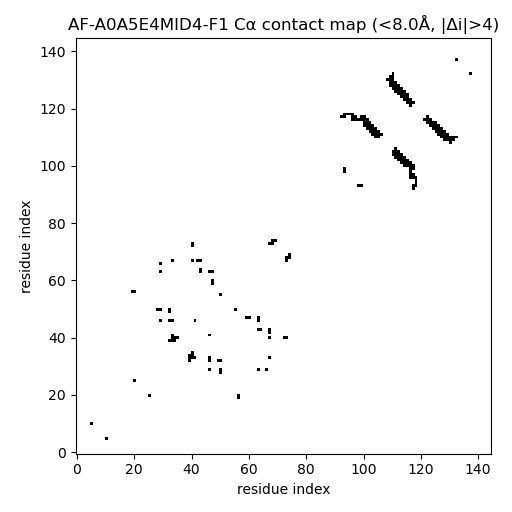 C C . LYS A 1 131 ? 35.533 5.572 -30.899 1.00 58.16 131 LYS A C 1
ATOM 1086 O O . LYS A 1 131 ? 35.592 6.399 -29.999 1.00 58.16 131 LYS A O 1
ATOM 1091 N N . LYS A 1 132 ? 34.538 5.577 -31.798 1.00 60.25 132 LYS A N 1
ATOM 1092 C CA . LYS A 1 132 ? 33.406 6.519 -31.822 1.00 60.25 132 LYS A CA 1
ATOM 1093 C C . LYS A 1 132 ? 32.210 5.892 -32.549 1.00 60.25 132 LYS A C 1
ATOM 1095 O O . LYS A 1 132 ? 32.398 5.361 -33.643 1.00 60.25 132 LYS A O 1
ATOM 1100 N N . LEU A 1 133 ? 31.002 5.988 -31.986 1.00 59.09 133 LEU A N 1
ATOM 1101 C CA . LEU A 1 133 ? 29.766 5.657 -32.705 1.00 59.09 133 LEU A CA 1
ATOM 1102 C C . LEU A 1 133 ? 29.447 6.782 -33.684 1.00 59.09 133 LEU A C 1
ATOM 1104 O O . LEU A 1 133 ? 29.159 7.911 -33.294 1.00 59.09 133 LEU A O 1
ATOM 1108 N N . ASN A 1 134 ? 29.518 6.475 -34.971 1.00 64.88 134 ASN A N 1
ATOM 1109 C CA . ASN A 1 134 ? 29.009 7.329 -36.031 1.00 64.88 134 ASN A CA 1
ATOM 1110 C C . ASN A 1 134 ? 28.480 6.413 -37.133 1.00 64.88 134 ASN A C 1
ATOM 1112 O O . ASN A 1 134 ? 29.221 5.546 -37.599 1.00 64.88 134 ASN A O 1
ATOM 1116 N N . GLY A 1 135 ? 27.233 6.616 -37.567 1.00 60.16 135 GLY A N 1
ATOM 1117 C CA . GLY A 1 135 ? 26.601 5.794 -38.604 1.00 60.16 135 GLY A CA 1
ATOM 1118 C C . GLY A 1 135 ? 27.437 5.684 -39.886 1.00 60.16 135 GLY A C 1
ATOM 1119 O O . GLY A 1 135 ? 27.523 4.606 -40.464 1.00 60.16 135 GLY A O 1
ATOM 1120 N N . LYS A 1 136 ? 28.163 6.746 -40.274 1.00 62.72 136 LYS A N 1
ATOM 1121 C CA . LYS A 1 136 ? 29.063 6.721 -41.445 1.00 62.72 136 LYS A CA 1
ATOM 1122 C C . LYS A 1 136 ? 30.303 5.837 -41.250 1.00 62.72 136 LYS A C 1
ATOM 1124 O O . LYS A 1 136 ? 30.757 5.206 -42.195 1.00 62.72 136 LYS A O 1
ATOM 1129 N N . LEU A 1 137 ? 30.855 5.781 -40.034 1.00 61.16 137 LEU A N 1
ATOM 1130 C CA . LEU A 1 137 ? 32.034 4.956 -39.720 1.00 61.16 137 LEU A CA 1
ATOM 1131 C C . LEU A 1 137 ? 31.701 3.460 -39.687 1.00 61.16 137 LEU A C 1
ATOM 1133 O O . LEU A 1 137 ? 32.578 2.641 -39.944 1.00 61.16 137 LEU A O 1
ATOM 1137 N N . ILE A 1 138 ? 30.455 3.117 -39.356 1.00 61.84 138 ILE A N 1
ATOM 1138 C CA . ILE A 1 138 ? 29.967 1.736 -39.303 1.00 61.84 138 ILE A CA 1
ATOM 1139 C C . ILE A 1 138 ? 29.765 1.200 -40.725 1.00 61.84 138 ILE A C 1
ATOM 1141 O O . ILE A 1 138 ? 30.293 0.143 -41.049 1.00 61.84 138 ILE A O 1
ATOM 1145 N N . LEU A 1 139 ? 29.085 1.959 -41.591 1.00 61.84 139 LEU A N 1
ATOM 1146 C CA . LEU A 1 139 ? 28.787 1.546 -42.969 1.00 61.84 139 LEU A CA 1
ATOM 1147 C C . LEU A 1 139 ? 30.049 1.319 -43.816 1.00 61.84 139 LEU A C 1
ATOM 1149 O O . LEU A 1 139 ? 30.113 0.349 -44.557 1.00 61.84 139 LEU A O 1
ATOM 1153 N N . ASN A 1 140 ? 31.086 2.145 -43.643 1.00 61.97 140 ASN A N 1
ATOM 1154 C CA . ASN A 1 140 ? 32.341 2.021 -44.397 1.00 61.97 140 ASN A CA 1
ATOM 1155 C C . ASN A 1 140 ? 33.200 0.803 -44.006 1.00 61.97 140 ASN A C 1
ATOM 1157 O O . ASN A 1 140 ? 34.205 0.536 -44.661 1.00 61.97 140 ASN A O 1
ATOM 1161 N N . LYS A 1 141 ? 32.868 0.103 -42.912 1.00 61.59 141 LYS A N 1
ATOM 1162 C CA . LYS A 1 141 ? 33.589 -1.100 -42.464 1.00 61.59 141 LYS A CA 1
ATOM 1163 C C . LYS A 1 141 ? 32.964 -2.403 -42.961 1.00 61.59 141 LYS A C 1
ATOM 1165 O O . LYS A 1 141 ? 33.582 -3.451 -42.793 1.00 61.59 141 LYS A O 1
ATOM 1170 N N . PHE A 1 142 ? 31.778 -2.345 -43.561 1.00 58.47 142 PHE A N 1
ATOM 1171 C CA . PHE A 1 142 ? 31.166 -3.492 -44.215 1.00 58.47 142 PHE A CA 1
ATOM 1172 C C . PHE A 1 142 ? 31.457 -3.425 -45.716 1.00 58.47 142 PHE A C 1
ATOM 1174 O O . PHE A 1 142 ? 31.365 -2.341 -46.292 1.00 58.47 142 PHE A O 1
ATOM 1181 N N . PRO A 1 143 ? 31.832 -4.543 -46.361 1.00 51.72 143 PRO A N 1
ATOM 1182 C CA . PRO A 1 143 ? 31.981 -4.559 -47.806 1.00 51.72 143 PRO A CA 1
ATOM 1183 C C . PRO A 1 143 ? 30.634 -4.193 -48.433 1.00 51.72 143 PRO A C 1
ATOM 1185 O O . PRO A 1 143 ? 29.620 -4.839 -48.164 1.00 51.72 143 PRO A O 1
ATOM 1188 N N . SER A 1 144 ? 30.621 -3.132 -49.240 1.00 49.94 144 SER A N 1
ATOM 1189 C CA . SER A 1 144 ? 29.516 -2.854 -50.152 1.00 49.94 144 SER A CA 1
ATOM 1190 C C . SER A 1 144 ? 29.356 -4.067 -51.061 1.00 49.94 144 SER A C 1
ATOM 1192 O O . SER A 1 144 ? 30.315 -4.465 -51.725 1.00 49.94 144 SER A O 1
ATOM 1194 N N . THR A 1 145 ? 28.176 -4.676 -50.998 1.00 48.25 145 THR A N 1
ATOM 1195 C CA . THR A 1 145 ? 27.749 -5.731 -51.920 1.00 48.25 145 THR A CA 1
ATOM 1196 C C . THR A 1 145 ? 27.409 -5.135 -53.274 1.00 48.25 145 THR A C 1
ATOM 1198 O O . THR A 1 145 ? 26.962 -3.964 -53.303 1.00 48.25 145 THR A O 1
#

Mean predicted aligned error: 16.28 Å

InterPro domains:
  IPR041588 Integrase zinc-binding domain [PF17921] (23-79)
  IPR052160 Gypsy Retrotransposon Integrase-like [PTHR47266] (24-116)

Foldseek 3Di:
DVVPPCVPPPDDDDPDDDDADDPVRLVVLLCCLAVPPVDHLPDQPVSCVVCVVPDDDPCSSVVSNVVSVPDPVNVVPDDDPPPPDDPDDDDDQDPDWPPDWDWDFDDDQWGFTFTATRDPPDRPGDTDTDRDDDPVVVVVPDDDD

Secondary structure (DSSP, 8-state):
-GGGTSTTSS------PPPPPPHHHHHHHHHHHHS-TTT----HHHHHHHHHTT---TTHHHHHHHHHHH-HHHHHH-------PPP-PPPPPPSSTTS-EE--EE-SSSEEEEEEE-STT----EEEEESS--HHHHHTTSPP-

Radius of gyration: 33.83 Å; Cα contacts (8 Å, |Δi|>4): 113; chains: 1; bounding box: 61×36×96 Å

Nearest PDB structures (foldseek):
  7q5b-assembly1_B  TM=5.722E-01  e=3.541E-03  Saccharomyces cerevisiae S288C
  4cfe-assembly1_D  TM=3.579E-01  e=4.424E+00  Homo sapiens
  8glv-assembly1_JG  TM=1.260E-01  e=9.434E+00  Chlamydomonas reinhardtii

pLDDT: mean 75.94, std 15.23, range [48.25, 96.44]